Protein AF-A0AA40S770-F1 (afdb_monomer)

Solvent-accessible surface area (backbone atoms only — not comparable to full-atom values): 4770 Å² total; per-residue (Å²): 137,86,77,77,79,80,78,69,72,47,75,64,53,53,50,51,52,50,54,69,68,37,53,42,97,87,68,46,73,57,56,57,68,60,49,41,51,51,53,26,46,75,67,73,37,67,83,59,54,68,70,58,54,50,51,48,38,51,54,50,52,53,52,48,54,54,51,51,52,53,52,53,53,52,56,63,75,75,106

pLDDT: mean 79.23, std 12.44, range [40.25, 93.38]

Sequence (79 aa):
MQTDPLVYPTPVDAAIDALILAEMPDGSPLSVSVKVDTILDHAGCAHAPDTLRRLLATALSYRLRRSQRKRKLRECEAA

Secondary structure (DSSP, 8-state):
-------PPPHHHHHHHHHHH-B-TTSPBPPHHHHHHHHHHHTT-TT--HHHHHHHHHHHHHHHHHHHHHHHHHHHH--

Radius of gyration: 15.5 Å; Cα contacts (8 Å, |Δi|>4): 32; chains: 1; bounding box: 43×25×40 Å

Foldseek 3Di:
DDDDPPPPQDVLNVVLVCLLQDADPVRHRDQLLVSLCVNCVVVVNNVPDPVVSVVSSVVSVVVSVVVVVVVVVVVVVVD

Mean predicted aligned error: 8.68 Å

Structure (mmCIF, N/CA/C/O backbone):
data_AF-A0AA40S770-F1
#
_entry.id   AF-A0AA40S770-F1
#
loop_
_atom_site.group_PDB
_atom_site.id
_atom_site.type_symbol
_atom_site.label_atom_id
_atom_site.label_alt_id
_atom_site.label_comp_id
_atom_site.label_asym_id
_atom_site.label_entity_id
_atom_site.label_seq_id
_atom_site.pdbx_PDB_ins_code
_atom_site.Cartn_x
_atom_site.Cartn_y
_atom_site.Cartn_z
_atom_site.occupancy
_atom_site.B_iso_or_equiv
_atom_site.auth_seq_id
_atom_site.auth_comp_id
_atom_site.auth_asym_id
_atom_site.auth_atom_id
_atom_site.pdbx_PDB_model_num
ATOM 1 N N . MET A 1 1 ? 26.774 12.649 25.648 1.00 42.75 1 MET A N 1
ATOM 2 C CA . MET A 1 1 ? 25.365 12.875 25.271 1.00 42.75 1 MET A CA 1
ATOM 3 C C . MET A 1 1 ? 25.244 12.569 23.790 1.00 42.75 1 MET A C 1
ATOM 5 O O . MET A 1 1 ? 25.548 13.421 22.969 1.00 42.75 1 MET A O 1
ATOM 9 N N . GLN A 1 2 ? 24.967 11.309 23.462 1.00 40.25 2 GLN A N 1
ATOM 10 C CA . GLN A 1 2 ? 24.867 10.827 22.087 1.00 40.25 2 GLN A CA 1
ATOM 11 C C . GLN A 1 2 ? 23.438 11.103 21.628 1.00 40.25 2 GLN A C 1
ATOM 13 O O . GLN A 1 2 ? 22.501 10.506 22.143 1.00 40.25 2 GLN A O 1
ATOM 18 N N . THR A 1 3 ? 23.264 12.101 20.769 1.00 49.31 3 THR A N 1
ATOM 19 C CA . THR A 1 3 ? 21.963 12.438 20.195 1.00 49.31 3 THR A CA 1
ATOM 20 C C . THR A 1 3 ? 21.628 11.400 19.133 1.00 49.31 3 THR A C 1
ATOM 22 O O . THR A 1 3 ? 22.309 11.337 18.107 1.00 49.31 3 THR A O 1
ATOM 25 N N . ASP A 1 4 ? 20.607 10.585 19.397 1.00 49.41 4 ASP A N 1
ATOM 26 C CA . ASP A 1 4 ? 19.897 9.803 18.386 1.00 49.41 4 ASP A CA 1
ATOM 27 C C . ASP A 1 4 ? 19.623 10.684 17.154 1.00 49.41 4 ASP A C 1
ATOM 29 O O . ASP A 1 4 ? 19.130 11.809 17.312 1.00 49.41 4 ASP A O 1
ATOM 33 N N . PRO A 1 5 ? 19.944 10.235 15.927 1.00 56.22 5 PRO A N 1
ATOM 34 C CA . PRO A 1 5 ? 19.579 10.985 14.741 1.00 56.22 5 PRO A CA 1
ATOM 35 C C . PRO A 1 5 ? 18.053 11.015 14.670 1.00 56.22 5 PRO A C 1
ATOM 37 O O . PRO A 1 5 ? 17.405 9.977 14.533 1.00 56.22 5 PRO A O 1
ATOM 40 N N . LEU A 1 6 ? 17.471 12.210 14.775 1.00 55.22 6 LEU A N 1
ATOM 41 C CA . LEU A 1 6 ? 16.073 12.434 14.436 1.00 55.22 6 LEU A CA 1
ATOM 42 C C . LEU A 1 6 ? 15.903 12.025 12.971 1.00 55.22 6 LEU A C 1
ATOM 44 O O . LEU A 1 6 ? 16.277 12.762 12.060 1.00 55.22 6 LEU A O 1
ATOM 48 N N . VAL A 1 7 ? 15.395 10.812 12.748 1.00 59.12 7 VAL A N 1
ATOM 49 C CA . VAL A 1 7 ? 14.935 10.346 11.441 1.00 59.12 7 VAL A CA 1
ATOM 50 C C . VAL A 1 7 ? 13.731 11.213 11.105 1.00 59.12 7 VAL A C 1
ATOM 52 O O . VAL A 1 7 ? 12.600 10.908 11.480 1.00 59.12 7 VAL A O 1
ATOM 55 N N . TYR A 1 8 ? 13.987 12.361 10.482 1.00 54.91 8 TYR A N 1
ATOM 56 C CA . TYR A 1 8 ? 12.929 13.169 9.906 1.00 54.91 8 TYR A CA 1
ATOM 57 C C . TYR A 1 8 ? 12.280 12.307 8.828 1.00 54.91 8 TYR A C 1
ATOM 59 O O . TYR A 1 8 ? 12.993 11.885 7.912 1.00 54.91 8 TYR A O 1
ATOM 67 N N . PRO A 1 9 ? 10.975 11.993 8.941 1.00 59.75 9 PRO A N 1
ATOM 68 C CA . PRO A 1 9 ? 10.299 11.267 7.886 1.00 59.75 9 PRO A CA 1
ATOM 69 C C . PRO A 1 9 ? 10.479 12.095 6.626 1.00 59.75 9 PRO A C 1
ATOM 71 O O . PRO A 1 9 ? 10.149 13.287 6.592 1.00 59.75 9 PRO A O 1
ATOM 74 N N . THR A 1 10 ? 11.077 11.487 5.610 1.00 70.75 10 THR A N 1
ATOM 75 C CA . THR A 1 10 ? 11.179 12.160 4.327 1.00 70.75 10 THR A CA 1
ATOM 76 C C . THR A 1 10 ? 9.753 12.449 3.844 1.00 70.75 10 THR A C 1
ATOM 78 O O . THR A 1 10 ? 8.812 11.742 4.222 1.00 70.75 10 THR A O 1
ATOM 81 N N . PRO A 1 11 ? 9.535 13.478 3.010 1.00 70.75 11 PRO A N 1
ATOM 82 C CA . PRO A 1 11 ? 8.211 13.719 2.428 1.00 70.75 11 PRO A CA 1
ATOM 83 C C . PRO A 1 11 ? 7.647 12.465 1.734 1.00 70.75 11 PRO A C 1
ATOM 85 O O . PRO A 1 11 ? 6.435 12.264 1.705 1.00 70.75 11 PRO A O 1
ATOM 88 N N . VAL A 1 12 ? 8.532 11.586 1.254 1.00 68.31 12 VAL A N 1
ATOM 89 C CA . VAL A 1 12 ? 8.202 10.273 0.693 1.00 68.31 12 VAL A CA 1
ATOM 90 C C . VAL A 1 12 ? 7.639 9.323 1.758 1.00 68.31 12 VAL A C 1
ATOM 92 O O . VAL A 1 12 ? 6.597 8.713 1.530 1.00 68.31 12 VAL A O 1
ATOM 95 N N . ASP A 1 13 ? 8.256 9.233 2.939 1.00 71.31 13 ASP A N 1
ATOM 96 C CA . ASP A 1 13 ? 7.754 8.400 4.043 1.00 71.31 13 ASP A CA 1
ATOM 97 C C . ASP A 1 13 ? 6.369 8.859 4.515 1.00 71.31 13 ASP A C 1
ATOM 99 O O . ASP A 1 13 ? 5.476 8.040 4.740 1.00 71.31 13 ASP A O 1
ATOM 103 N N . ALA A 1 14 ? 6.160 10.176 4.599 1.00 74.50 14 ALA A N 1
ATOM 104 C CA . ALA A 1 14 ? 4.865 10.751 4.954 1.00 74.50 14 ALA A CA 1
ATOM 105 C C . ALA A 1 14 ? 3.786 10.438 3.900 1.00 74.50 14 ALA A C 1
ATOM 107 O O . ALA A 1 14 ? 2.652 10.109 4.255 1.00 74.50 14 ALA A O 1
ATOM 108 N N . ALA A 1 15 ? 4.137 10.491 2.611 1.00 73.12 15 ALA A N 1
ATOM 109 C CA . ALA A 1 15 ? 3.232 10.135 1.521 1.00 73.12 15 ALA A CA 1
ATOM 110 C C . ALA A 1 15 ? 2.867 8.641 1.540 1.00 73.12 15 ALA A C 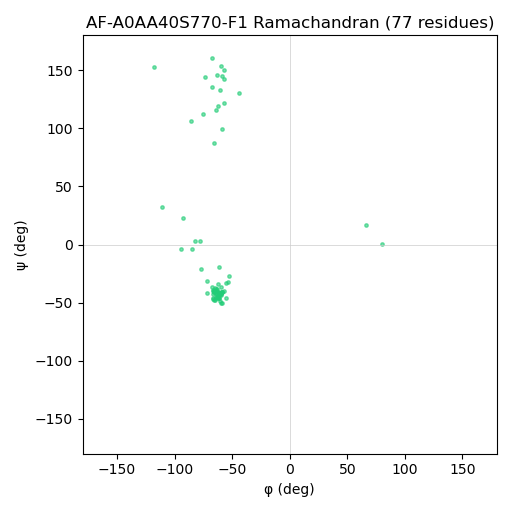1
ATOM 112 O O . ALA A 1 15 ? 1.697 8.292 1.373 1.00 73.12 15 ALA A O 1
ATOM 113 N N . ILE A 1 16 ? 3.834 7.757 1.809 1.00 72.81 16 ILE A N 1
ATOM 114 C CA . ILE A 1 16 ? 3.592 6.313 1.948 1.00 72.81 16 ILE A CA 1
ATOM 115 C C . ILE A 1 16 ? 2.671 6.037 3.141 1.00 72.81 16 ILE A C 1
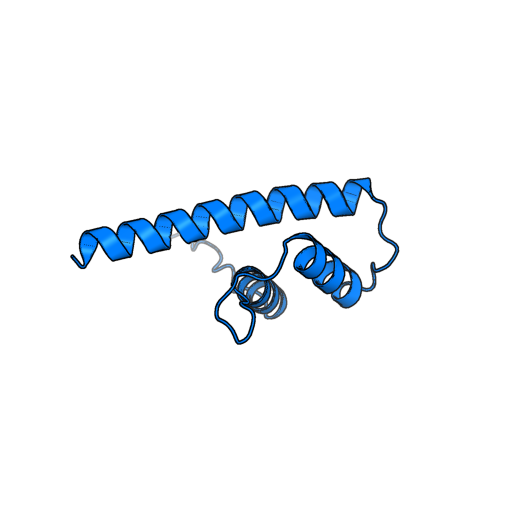ATOM 117 O O . ILE A 1 16 ? 1.746 5.231 3.034 1.00 72.81 16 ILE A O 1
ATOM 121 N N . ASP A 1 17 ? 2.878 6.715 4.267 1.00 77.06 17 ASP A N 1
ATOM 122 C CA . ASP A 1 17 ? 2.041 6.550 5.455 1.00 77.06 17 ASP A CA 1
ATOM 123 C C . ASP A 1 17 ? 0.610 7.058 5.233 1.00 77.06 17 ASP A C 1
ATOM 125 O O . ASP A 1 17 ? -0.350 6.380 5.618 1.00 77.06 17 ASP A O 1
ATOM 129 N N . ALA A 1 18 ? 0.452 8.186 4.537 1.00 79.06 18 ALA A N 1
ATOM 130 C CA . ALA A 1 18 ? -0.852 8.681 4.106 1.00 79.06 18 ALA A CA 1
ATOM 131 C C . ALA A 1 18 ? -1.544 7.684 3.166 1.00 79.06 18 ALA A C 1
ATOM 133 O O . ALA A 1 18 ? -2.718 7.366 3.352 1.00 79.06 18 ALA A O 1
ATOM 134 N N . LEU A 1 19 ? -0.808 7.110 2.211 1.00 79.69 19 LEU A N 1
ATOM 135 C CA . LEU A 1 19 ? -1.334 6.108 1.289 1.00 79.69 19 LEU A CA 1
ATOM 136 C C . LEU A 1 19 ? -1.732 4.816 2.013 1.00 79.69 19 LEU A C 1
ATOM 138 O O . LEU A 1 19 ? -2.752 4.212 1.687 1.00 79.69 19 LEU A O 1
ATOM 142 N N . ILE A 1 20 ? -0.979 4.391 3.030 1.00 79.00 20 ILE A N 1
ATOM 143 C CA . ILE A 1 20 ? -1.327 3.229 3.861 1.00 79.00 20 ILE A CA 1
ATOM 144 C C . ILE A 1 20 ? -2.670 3.445 4.550 1.00 79.00 20 ILE A C 1
ATOM 146 O O . ILE A 1 20 ? -3.502 2.536 4.546 1.00 79.00 20 ILE A O 1
ATOM 150 N N . LEU A 1 21 ? -2.895 4.641 5.091 1.00 80.88 21 LEU A N 1
ATOM 151 C CA . LEU A 1 21 ? -4.123 5.006 5.795 1.00 80.88 21 LEU A CA 1
ATOM 152 C C . LEU A 1 21 ? -5.244 5.493 4.871 1.00 80.88 21 LEU A C 1
ATOM 154 O O . LEU A 1 21 ? -6.341 5.733 5.359 1.00 80.88 21 LEU A O 1
ATOM 158 N N . ALA A 1 22 ? -4.988 5.618 3.566 1.00 83.44 22 ALA A N 1
ATOM 159 C CA . ALA A 1 22 ? -5.981 6.092 2.615 1.00 83.44 22 ALA A CA 1
ATOM 160 C C . ALA A 1 22 ? -7.216 5.178 2.583 1.00 83.44 22 ALA A C 1
ATOM 162 O O . ALA A 1 22 ? -7.107 3.946 2.474 1.00 83.44 22 ALA A O 1
ATOM 163 N N . GLU A 1 23 ? -8.374 5.818 2.638 1.00 84.06 23 GLU A N 1
ATOM 164 C CA . GLU A 1 23 ? -9.706 5.228 2.598 1.00 84.06 23 GLU A CA 1
ATOM 165 C C . GLU A 1 23 ? -10.435 5.759 1.353 1.00 84.06 23 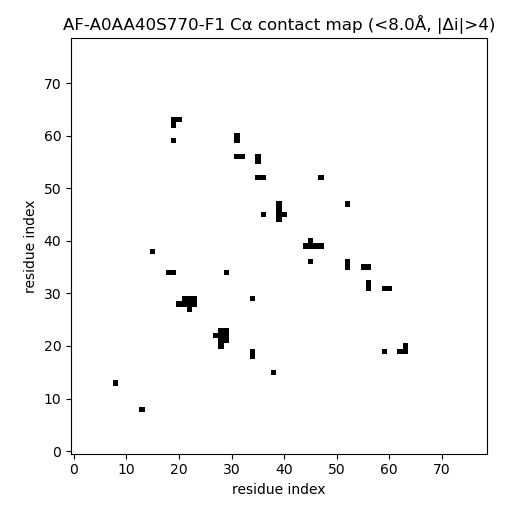GLU A C 1
ATOM 167 O O . GLU A 1 23 ? -10.119 6.826 0.823 1.00 84.06 23 GLU A O 1
ATOM 172 N N . MET A 1 24 ? -11.374 4.970 0.851 1.00 84.19 24 MET A N 1
ATOM 173 C CA . MET A 1 24 ? -12.325 5.360 -0.182 1.00 84.19 24 MET A CA 1
ATOM 174 C C . MET A 1 24 ? -13.295 6.417 0.380 1.00 84.19 24 MET A C 1
ATOM 176 O O . MET A 1 24 ? -13.449 6.526 1.597 1.00 84.19 24 MET A O 1
ATOM 180 N N . PRO A 1 25 ? -13.987 7.197 -0.471 1.00 79.69 25 PRO A N 1
ATOM 181 C CA . PRO A 1 25 ? -14.938 8.217 -0.013 1.00 79.69 25 PRO A CA 1
ATOM 182 C C . PRO A 1 25 ? -16.117 7.656 0.800 1.00 79.69 25 PRO A C 1
ATOM 184 O O . PRO A 1 25 ? -16.752 8.397 1.542 1.00 79.69 25 PRO A O 1
ATOM 187 N N . ASP A 1 26 ? -16.398 6.357 0.689 1.00 84.56 26 ASP A N 1
ATOM 188 C CA . ASP A 1 26 ? -17.374 5.632 1.511 1.00 84.56 26 ASP A CA 1
ATOM 189 C C . ASP A 1 26 ? -16.815 5.184 2.881 1.00 84.56 26 ASP A C 1
ATOM 191 O O . ASP A 1 26 ? -17.502 4.504 3.642 1.00 84.56 26 ASP A O 1
ATOM 195 N N . GLY A 1 27 ? -15.569 5.550 3.199 1.00 78.62 27 GLY A N 1
ATOM 196 C CA . GLY A 1 27 ? -14.856 5.174 4.421 1.00 78.62 27 GLY A CA 1
ATOM 197 C C . GLY A 1 27 ? -14.257 3.765 4.396 1.00 78.62 27 GLY A C 1
ATOM 198 O O . GLY A 1 27 ? -13.635 3.343 5.373 1.00 78.62 27 GLY A O 1
ATOM 199 N N . SER A 1 28 ? -14.417 3.006 3.307 1.00 79.56 28 SER A N 1
ATOM 200 C CA . SER A 1 28 ? -13.822 1.673 3.207 1.00 79.56 28 SER A CA 1
ATOM 201 C C . SER A 1 28 ? -12.302 1.754 2.985 1.00 79.56 28 SER A C 1
ATOM 203 O O . SER A 1 28 ? -11.808 2.654 2.304 1.00 79.56 28 SER A O 1
ATOM 205 N N . PRO A 1 29 ? -11.496 0.836 3.550 1.00 82.06 29 PRO A N 1
ATOM 206 C CA . PRO A 1 29 ? -10.053 0.865 3.341 1.00 82.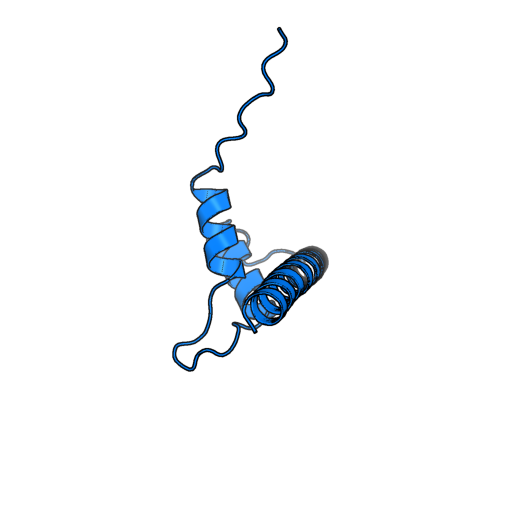06 29 PRO A CA 1
ATOM 207 C C . PRO A 1 29 ? -9.714 0.537 1.883 1.00 82.06 29 PRO A C 1
ATOM 209 O O . PRO A 1 29 ? -10.210 -0.446 1.331 1.00 82.06 29 PRO A O 1
ATOM 212 N N . LEU A 1 30 ? -8.800 1.306 1.278 1.00 86.00 30 LEU A N 1
ATOM 213 C CA . LEU A 1 30 ? -8.296 0.992 -0.061 1.00 86.00 30 LEU A CA 1
ATOM 214 C C . LEU A 1 30 ? -7.686 -0.421 -0.077 1.00 86.00 30 LEU A C 1
ATOM 216 O O . LEU A 1 30 ? -6.998 -0.820 0.871 1.00 86.00 30 LEU A O 1
ATOM 220 N N . SER A 1 31 ? -7.879 -1.167 -1.166 1.00 88.00 31 SER A N 1
ATOM 221 C CA . SER A 1 31 ? -7.307 -2.512 -1.262 1.00 88.00 31 SER A CA 1
ATOM 222 C C . SER A 1 31 ? -5.774 -2.471 -1.236 1.00 88.00 31 SER A C 1
ATOM 224 O O . SER A 1 31 ? -5.139 -1.557 -1.768 1.00 88.00 31 SER A O 1
ATOM 226 N N . VAL A 1 32 ? -5.160 -3.495 -0.634 1.00 88.19 32 VAL A N 1
ATOM 227 C CA . VAL A 1 32 ? -3.694 -3.599 -0.553 1.00 88.19 32 VAL A CA 1
ATOM 228 C C . VAL A 1 32 ? -3.067 -3.632 -1.947 1.00 88.19 32 VAL A C 1
ATOM 230 O O . VAL A 1 32 ? -2.026 -3.017 -2.139 1.00 88.19 32 VAL A O 1
ATOM 233 N N . SER A 1 33 ? -3.709 -4.285 -2.921 1.00 88.19 33 SER A N 1
ATOM 234 C CA . SER A 1 33 ? -3.205 -4.342 -4.300 1.00 88.19 33 SER A CA 1
ATOM 235 C C . SER A 1 33 ? -3.086 -2.948 -4.910 1.00 88.19 33 SER A C 1
ATOM 237 O O . SER A 1 33 ? -2.021 -2.591 -5.396 1.00 88.19 33 SER A O 1
ATOM 239 N N . VAL A 1 34 ? -4.133 -2.125 -4.787 1.00 88.38 34 VAL A N 1
ATOM 240 C CA . VAL A 1 34 ? -4.131 -0.760 -5.335 1.00 88.38 34 VAL A CA 1
ATOM 241 C C . VAL A 1 34 ? -3.068 0.101 -4.651 1.00 88.38 34 VAL A C 1
ATOM 243 O O . VAL A 1 34 ? -2.386 0.881 -5.313 1.00 88.38 34 VAL A O 1
ATOM 246 N N . LYS A 1 35 ? -2.871 -0.067 -3.335 1.00 89.44 35 LYS A N 1
ATOM 247 C CA . LYS A 1 35 ? -1.794 0.618 -2.602 1.00 89.44 35 LYS A CA 1
ATOM 248 C C . LYS A 1 35 ? -0.403 0.195 -3.097 1.00 89.44 35 LYS A C 1
ATOM 250 O O . LYS A 1 35 ? 0.477 1.036 -3.212 1.00 89.44 35 LYS A O 1
ATOM 255 N N . VAL A 1 36 ? -0.187 -1.088 -3.400 1.00 90.12 36 VAL A N 1
ATOM 256 C CA . VAL A 1 36 ? 1.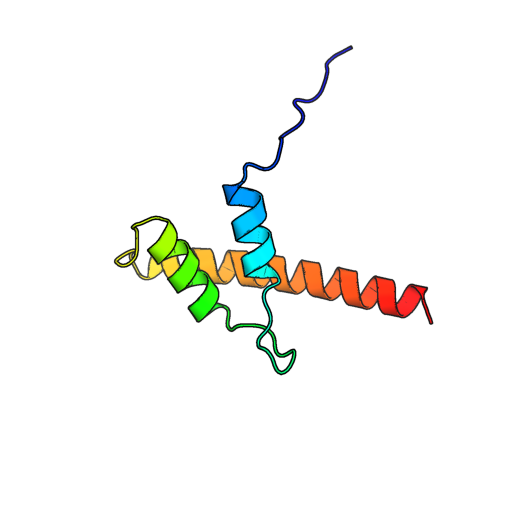091 -1.563 -3.967 1.00 90.12 36 VAL A CA 1
ATOM 257 C C . VAL A 1 36 ? 1.315 -0.979 -5.356 1.00 90.12 36 VAL A C 1
ATOM 259 O O . VAL A 1 36 ? 2.396 -0.457 -5.615 1.00 90.12 36 VAL A O 1
ATOM 262 N N . ASP A 1 37 ? 0.306 -1.039 -6.224 1.00 89.69 37 ASP A N 1
ATOM 263 C CA . ASP A 1 37 ? 0.414 -0.542 -7.597 1.00 89.69 37 ASP A CA 1
ATOM 264 C C . ASP A 1 37 ? 0.734 0.957 -7.623 1.00 89.69 37 ASP A C 1
ATOM 266 O O . ASP A 1 37 ? 1.632 1.377 -8.341 1.00 89.69 37 ASP A O 1
ATOM 270 N N . THR A 1 38 ? 0.086 1.751 -6.768 1.00 87.75 38 THR A N 1
ATOM 271 C CA . THR A 1 38 ? 0.355 3.196 -6.652 1.00 87.75 38 THR A CA 1
ATOM 272 C C . THR A 1 38 ? 1.746 3.510 -6.099 1.00 87.75 38 THR A C 1
ATOM 274 O O . THR A 1 38 ? 2.395 4.426 -6.598 1.00 87.75 38 THR A O 1
ATOM 277 N N . ILE A 1 39 ? 2.250 2.749 -5.117 1.00 86.88 39 ILE A N 1
ATOM 278 C CA . ILE A 1 39 ? 3.637 2.904 -4.629 1.00 86.88 39 ILE A CA 1
ATOM 279 C C . ILE A 1 39 ? 4.634 2.605 -5.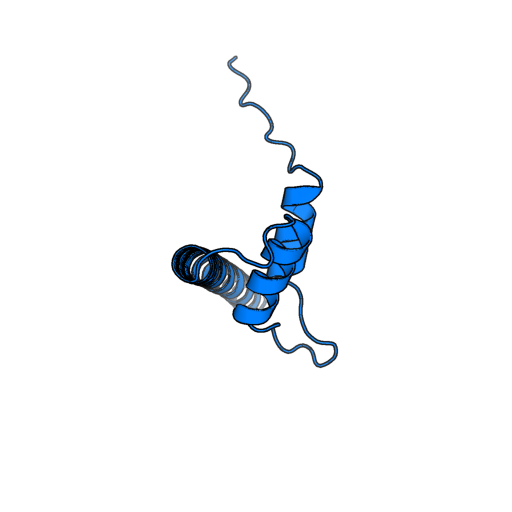747 1.00 86.88 39 ILE A C 1
ATOM 281 O O . ILE A 1 39 ? 5.605 3.338 -5.924 1.00 86.88 39 ILE A O 1
ATOM 285 N N . LEU A 1 40 ? 4.406 1.521 -6.488 1.00 88.69 40 LEU A N 1
ATOM 286 C CA . LEU A 1 40 ? 5.289 1.109 -7.571 1.00 88.69 40 LEU A CA 1
ATOM 287 C C . LEU A 1 40 ? 5.273 2.098 -8.727 1.00 88.69 40 LEU A C 1
ATOM 289 O O . LEU A 1 40 ? 6.338 2.429 -9.237 1.00 88.69 40 LEU A O 1
ATOM 293 N N . ASP A 1 41 ? 4.099 2.590 -9.107 1.00 89.06 41 ASP A N 1
ATOM 294 C CA . ASP A 1 41 ? 3.954 3.597 -10.154 1.00 89.06 41 ASP A CA 1
ATOM 295 C C . ASP A 1 41 ? 4.659 4.903 -9.766 1.00 89.06 41 ASP A C 1
ATOM 297 O O . ASP A 1 41 ? 5.488 5.419 -10.515 1.00 89.06 41 ASP A O 1
ATOM 301 N N . HIS A 1 42 ? 4.461 5.363 -8.526 1.00 83.88 42 HIS A N 1
ATOM 302 C CA . HIS A 1 42 ? 5.144 6.548 -8.005 1.00 83.88 42 HIS A CA 1
ATOM 303 C C . HIS A 1 42 ? 6.670 6.381 -7.940 1.00 83.88 42 HIS A C 1
ATOM 305 O O . HIS A 1 42 ? 7.413 7.331 -8.178 1.00 83.88 42 HIS A O 1
ATOM 311 N N . ALA A 1 43 ? 7.150 5.168 -7.660 1.00 84.12 43 ALA A N 1
ATOM 312 C CA . ALA A 1 43 ? 8.572 4.837 -7.665 1.00 84.12 43 ALA A CA 1
ATOM 313 C C . ALA A 1 43 ? 9.155 4.626 -9.080 1.00 84.12 43 ALA A C 1
ATOM 315 O O . ALA A 1 43 ? 10.316 4.233 -9.203 1.00 84.12 43 ALA A O 1
ATOM 316 N N . GLY A 1 44 ? 8.370 4.816 -10.150 1.00 87.69 44 GLY A N 1
ATOM 317 C CA . GLY A 1 44 ? 8.789 4.528 -11.529 1.00 87.69 44 GLY A CA 1
ATOM 318 C C . GLY A 1 44 ? 9.014 3.034 -11.802 1.00 87.69 44 GLY A C 1
ATOM 319 O O . GLY A 1 44 ? 9.658 2.658 -12.777 1.00 87.69 44 GLY A O 1
ATOM 320 N N . CYS A 1 45 ? 8.493 2.173 -10.929 1.00 88.69 45 CYS A N 1
ATOM 321 C CA . CYS A 1 45 ? 8.661 0.723 -10.917 1.00 88.69 45 CYS A CA 1
ATOM 322 C C . CYS A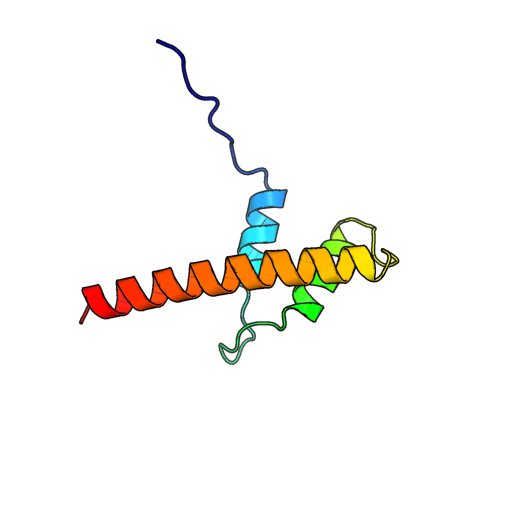 1 45 ? 7.353 -0.008 -11.267 1.00 88.69 45 CYS A C 1
ATOM 324 O O . CYS A 1 45 ? 7.105 -1.105 -10.765 1.00 88.69 45 CYS A O 1
ATOM 326 N N . ALA A 1 46 ? 6.503 0.567 -12.125 1.00 86.25 46 ALA A N 1
ATOM 327 C CA . ALA A 1 46 ? 5.199 -0.006 -12.483 1.00 86.25 46 ALA A CA 1
ATOM 328 C C . ALA A 1 46 ? 5.289 -1.466 -12.985 1.00 86.25 46 ALA A C 1
ATOM 330 O O . ALA A 1 46 ? 4.417 -2.292 -12.707 1.00 86.25 46 ALA A O 1
ATOM 331 N N . HIS A 1 47 ? 6.391 -1.818 -13.655 1.00 89.81 47 HIS A N 1
ATOM 332 C CA . HIS A 1 47 ? 6.669 -3.166 -14.165 1.00 89.81 47 HIS A CA 1
ATOM 333 C C . HIS A 1 47 ? 7.485 -4.043 -13.203 1.00 89.81 47 HIS A C 1
ATOM 335 O O . HIS A 1 47 ? 8.150 -4.985 -13.636 1.00 89.81 47 HIS A O 1
ATOM 341 N N . ALA A 1 48 ? 7.470 -3.746 -11.899 1.00 89.06 48 ALA A N 1
ATOM 342 C CA . ALA A 1 48 ? 8.184 -4.557 -10.925 1.00 89.06 48 ALA A CA 1
ATOM 343 C C . ALA A 1 48 ? 7.707 -6.025 -10.940 1.00 89.06 48 ALA A C 1
ATOM 345 O O . ALA A 1 48 ? 6.505 -6.276 -11.094 1.00 89.06 48 ALA A O 1
ATOM 346 N N . PRO A 1 49 ? 8.619 -6.991 -10.713 1.00 93.38 49 PRO A N 1
ATOM 347 C CA . PRO A 1 49 ? 8.282 -8.409 -10.668 1.00 93.38 49 PRO A CA 1
ATOM 348 C C . PRO A 1 49 ? 7.207 -8.729 -9.626 1.00 93.38 49 PRO A C 1
ATOM 350 O O . PRO A 1 49 ? 7.169 -8.129 -8.546 1.00 93.38 49 PRO A O 1
ATOM 353 N N . ASP A 1 50 ? 6.411 -9.767 -9.887 1.00 91.81 50 ASP A N 1
ATOM 354 C CA . ASP A 1 50 ? 5.361 -10.229 -8.969 1.00 91.81 50 ASP A CA 1
ATOM 355 C C . ASP A 1 50 ? 5.881 -10.554 -7.567 1.00 91.81 50 ASP A C 1
ATOM 357 O O . ASP A 1 50 ? 5.191 -10.332 -6.571 1.00 91.81 50 ASP A O 1
ATOM 361 N N . THR A 1 51 ? 7.117 -11.042 -7.458 1.00 93.06 51 THR A N 1
ATOM 362 C CA . THR A 1 51 ? 7.761 -11.313 -6.167 1.00 93.06 51 THR A CA 1
ATOM 363 C C . THR A 1 51 ? 7.869 -10.048 -5.317 1.00 93.06 51 THR A C 1
ATOM 365 O O . THR A 1 51 ? 7.570 -10.077 -4.123 1.00 93.06 51 THR A O 1
ATOM 368 N N . LEU A 1 52 ? 8.235 -8.919 -5.932 1.00 89.38 52 LEU A N 1
ATOM 369 C CA . LEU A 1 52 ? 8.354 -7.636 -5.246 1.00 89.38 52 LEU A CA 1
ATOM 370 C C . LEU A 1 52 ? 6.970 -7.083 -4.886 1.00 89.38 52 LEU A C 1
ATOM 372 O O . LEU A 1 52 ? 6.762 -6.655 -3.751 1.00 89.38 52 LEU A O 1
ATOM 376 N N . ARG A 1 53 ? 5.994 -7.194 -5.799 1.00 92.25 53 ARG A N 1
ATOM 377 C CA . ARG A 1 53 ? 4.584 -6.854 -5.531 1.00 92.25 53 ARG A CA 1
ATOM 378 C C . ARG A 1 53 ? 4.037 -7.616 -4.318 1.00 92.25 53 ARG A C 1
ATOM 380 O O . ARG A 1 53 ? 3.444 -7.014 -3.424 1.00 92.25 53 ARG A O 1
ATOM 387 N N . ARG A 1 54 ? 4.287 -8.928 -4.232 1.00 92.31 54 ARG A N 1
ATOM 388 C CA . ARG A 1 54 ? 3.866 -9.776 -3.098 1.00 92.31 54 ARG A CA 1
ATOM 389 C C . ARG A 1 54 ? 4.560 -9.399 -1.793 1.00 92.31 54 ARG A C 1
ATOM 391 O O . ARG A 1 54 ? 3.918 -9.393 -0.740 1.00 92.31 54 ARG A O 1
ATOM 398 N N . LEU A 1 55 ? 5.850 -9.075 -1.848 1.00 92.44 55 LEU A N 1
ATOM 399 C CA . LEU A 1 55 ? 6.609 -8.654 -0.672 1.00 92.44 55 LEU A CA 1
ATOM 400 C C . LEU A 1 55 ? 6.062 -7.334 -0.115 1.00 92.44 55 LEU A C 1
ATOM 402 O O . LEU A 1 55 ? 5.780 -7.243 1.083 1.00 92.44 55 LEU A O 1
ATOM 406 N N . LEU A 1 56 ? 5.801 -6.358 -0.990 1.00 90.12 56 LEU A N 1
ATOM 407 C CA . LEU A 1 56 ? 5.151 -5.103 -0.614 1.00 90.12 56 LEU A CA 1
ATOM 408 C C . LEU A 1 56 ? 3.744 -5.339 -0.060 1.00 90.12 56 LEU A C 1
ATOM 410 O O . LEU A 1 56 ? 3.422 -4.832 1.013 1.00 90.12 56 LEU A O 1
ATOM 414 N N . ALA A 1 57 ? 2.928 -6.166 -0.715 1.00 90.75 57 ALA A N 1
ATOM 415 C CA . ALA A 1 57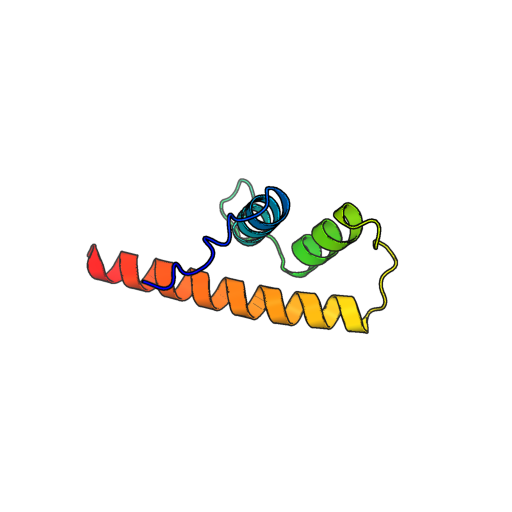 ? 1.586 -6.491 -0.230 1.00 90.75 57 ALA A CA 1
ATOM 416 C C . ALA A 1 57 ? 1.612 -7.095 1.185 1.00 90.75 57 ALA A C 1
ATOM 418 O O . ALA A 1 57 ? 0.787 -6.749 2.036 1.00 90.75 57 ALA A O 1
ATOM 419 N N . THR A 1 58 ? 2.591 -7.957 1.465 1.00 91.00 58 THR A N 1
ATOM 420 C CA . THR A 1 58 ? 2.778 -8.575 2.785 1.00 91.00 58 THR A CA 1
ATOM 421 C C . THR A 1 58 ? 3.176 -7.533 3.832 1.00 91.00 58 THR A C 1
ATOM 423 O O . THR A 1 58 ? 2.568 -7.467 4.906 1.00 91.00 58 THR A O 1
ATOM 426 N N . ALA A 1 59 ? 4.139 -6.666 3.506 1.00 88.06 59 ALA A N 1
ATOM 427 C CA . ALA A 1 59 ? 4.584 -5.591 4.389 1.00 88.06 59 ALA A CA 1
ATOM 428 C C . ALA A 1 59 ? 3.448 -4.602 4.709 1.00 88.06 59 ALA A C 1
ATOM 430 O O . ALA A 1 59 ? 3.209 -4.279 5.876 1.00 88.06 59 ALA A O 1
ATOM 431 N N . LEU A 1 60 ? 2.692 -4.176 3.693 1.00 87.62 60 LEU A N 1
ATOM 432 C CA . LEU A 1 60 ? 1.547 -3.279 3.858 1.00 87.62 60 LEU A CA 1
ATOM 433 C C . LEU A 1 60 ? 0.438 -3.924 4.689 1.00 87.62 60 LEU A C 1
ATOM 435 O O . LEU A 1 60 ? -0.093 -3.285 5.595 1.00 87.62 60 LEU A O 1
ATOM 439 N N . SER A 1 61 ? 0.132 -5.200 4.447 1.00 88.12 61 SER A N 1
ATOM 440 C CA . SER A 1 61 ? -0.864 -5.944 5.228 1.00 88.12 61 SER A CA 1
ATOM 441 C C . SER A 1 61 ? -0.497 -5.998 6.712 1.00 88.12 61 SER A C 1
ATOM 443 O O . SER A 1 61 ? -1.356 -5.812 7.579 1.00 88.12 61 SER A O 1
ATOM 445 N N . TYR A 1 62 ? 0.785 -6.206 7.024 1.00 87.00 62 TYR A N 1
ATOM 446 C CA . TYR A 1 62 ? 1.275 -6.180 8.400 1.00 87.00 62 TYR A CA 1
ATOM 447 C C . TYR A 1 62 ? 1.122 -4.791 9.037 1.00 87.00 62 TYR A C 1
ATOM 449 O O . TYR A 1 62 ? 0.596 -4.670 10.150 1.00 87.00 62 TYR A O 1
ATOM 457 N N . ARG A 1 63 ? 1.511 -3.727 8.319 1.00 83.81 63 ARG A N 1
ATOM 458 C CA . ARG A 1 63 ? 1.368 -2.339 8.796 1.00 83.81 63 ARG A CA 1
ATOM 459 C C . ARG A 1 63 ? -0.097 -1.952 9.018 1.00 83.81 63 ARG A C 1
ATOM 461 O O . ARG A 1 63 ? -0.414 -1.395 10.069 1.00 83.81 63 ARG A O 1
ATOM 468 N N . LEU A 1 64 ? -0.990 -2.307 8.093 1.00 83.19 64 LEU A N 1
ATOM 469 C CA . LEU A 1 64 ? -2.437 -2.078 8.192 1.00 83.19 64 LEU A CA 1
ATOM 470 C C . LEU A 1 64 ? -3.033 -2.755 9.426 1.00 83.19 64 LEU A C 1
ATOM 472 O O . LEU A 1 64 ? -3.687 -2.094 10.230 1.00 83.19 64 LEU A O 1
ATOM 476 N N . ARG A 1 65 ? -2.744 -4.046 9.642 1.00 84.75 65 ARG A N 1
ATOM 477 C CA . ARG A 1 65 ? -3.215 -4.773 10.836 1.00 84.75 65 ARG A CA 1
ATOM 478 C C . ARG A 1 65 ? -2.711 -4.138 12.127 1.00 84.75 65 ARG A C 1
ATOM 480 O O . ARG A 1 65 ? -3.467 -4.015 13.090 1.00 84.75 65 ARG A O 1
ATOM 487 N N . ARG A 1 66 ? -1.443 -3.717 12.159 1.00 83.88 66 ARG A N 1
ATOM 488 C CA . ARG A 1 66 ? -0.863 -3.030 13.322 1.00 83.88 66 ARG A CA 1
ATOM 489 C C . ARG A 1 66 ? -1.548 -1.685 13.581 1.00 83.88 66 ARG A C 1
ATOM 491 O O . ARG A 1 66 ? -1.823 -1.372 14.736 1.00 83.88 66 ARG A O 1
ATOM 498 N N . SER A 1 67 ? -1.847 -0.919 12.531 1.00 80.06 67 SER A N 1
ATOM 499 C CA . SER A 1 67 ? -2.569 0.356 12.628 1.00 80.06 67 SER A CA 1
ATOM 500 C C . SER A 1 67 ? -4.004 0.166 13.130 1.00 80.06 67 SER A C 1
ATOM 502 O O . SER A 1 67 ? -4.409 0.795 14.106 1.00 80.06 67 SER A O 1
ATOM 504 N N . GLN A 1 68 ? -4.743 -0.785 12.551 1.00 81.81 68 GLN A N 1
ATOM 505 C CA . GLN A 1 68 ? -6.107 -1.116 12.974 1.00 81.81 68 GLN A CA 1
ATOM 506 C C . GLN A 1 68 ? -6.166 -1.568 14.436 1.00 81.81 68 GLN A C 1
ATOM 508 O 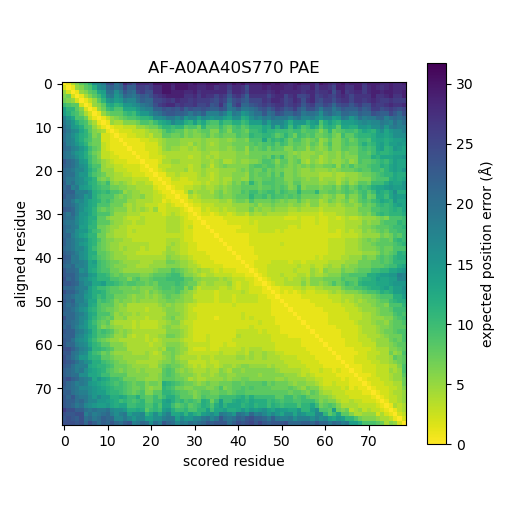O . GLN A 1 68 ? -7.054 -1.145 15.168 1.00 81.81 68 GLN A O 1
ATOM 513 N N . ARG A 1 69 ? -5.202 -2.379 14.897 1.00 82.44 69 ARG A N 1
ATOM 514 C CA . ARG A 1 69 ? -5.110 -2.759 16.318 1.00 82.44 69 ARG A CA 1
ATOM 515 C C . ARG A 1 69 ? -4.949 -1.545 17.230 1.00 82.44 69 ARG A C 1
ATOM 517 O O . ARG A 1 69 ? -5.590 -1.497 18.270 1.00 82.44 69 ARG A O 1
ATOM 524 N N . LYS A 1 70 ? -4.133 -0.560 16.839 1.00 79.25 70 LYS A N 1
ATOM 525 C CA . LYS A 1 70 ? -3.984 0.686 17.605 1.00 79.25 70 LYS A CA 1
ATOM 526 C C . LYS A 1 70 ? -5.270 1.512 17.624 1.00 79.25 70 LYS A C 1
ATOM 528 O O . LYS A 1 70 ? -5.597 2.045 18.676 1.00 79.25 70 LYS A O 1
ATOM 533 N N . ARG A 1 71 ? -5.989 1.610 16.497 1.00 77.56 71 ARG A N 1
ATOM 534 C CA . ARG A 1 71 ? -7.296 2.292 16.445 1.00 77.56 71 ARG A CA 1
ATOM 535 C C . ARG A 1 71 ? -8.298 1.628 17.394 1.00 77.56 71 ARG A C 1
ATOM 537 O O . ARG A 1 71 ? -8.816 2.304 18.269 1.00 77.56 71 ARG A O 1
ATOM 544 N N . LYS A 1 72 ? -8.438 0.300 17.321 1.00 79.12 72 LYS A N 1
ATOM 545 C CA . LYS A 1 72 ? -9.325 -0.463 18.214 1.00 79.12 72 LYS A CA 1
ATOM 546 C C . LYS A 1 72 ? -8.976 -0.308 19.695 1.00 79.12 72 LYS A C 1
ATOM 548 O O . LYS A 1 72 ? -9.868 -0.172 20.513 1.00 79.12 72 LYS A O 1
ATOM 553 N N . LEU A 1 73 ? -7.688 -0.312 20.046 1.00 79.00 73 LEU A N 1
ATOM 554 C CA . LEU A 1 73 ? -7.261 -0.091 21.435 1.00 79.00 73 LEU A CA 1
ATOM 555 C C . LEU A 1 73 ? -7.677 1.294 21.945 1.00 79.00 73 LEU A C 1
ATOM 557 O O . LEU A 1 73 ? -8.172 1.398 23.059 1.00 79.00 73 LEU A O 1
ATOM 561 N N . ARG A 1 74 ? -7.542 2.335 21.115 1.00 76.62 74 ARG A N 1
ATOM 562 C CA . ARG A 1 74 ? -7.986 3.693 21.464 1.00 76.62 74 ARG A CA 1
ATOM 563 C C . ARG A 1 74 ? -9.504 3.806 21.575 1.00 76.62 74 ARG A C 1
ATOM 565 O O . ARG A 1 74 ? -9.986 4.528 22.432 1.00 76.62 74 ARG A O 1
ATOM 572 N N . GLU A 1 75 ? -10.241 3.102 20.721 1.00 73.81 75 GLU A N 1
ATOM 573 C CA . GLU A 1 75 ? -11.705 3.028 20.805 1.00 73.81 75 GLU A CA 1
ATOM 574 C C . GLU A 1 75 ? -12.157 2.358 22.112 1.00 73.81 75 GLU A C 1
ATOM 576 O O . GLU A 1 75 ? -13.102 2.833 22.727 1.00 73.81 75 GLU A O 1
ATOM 581 N N . CYS A 1 76 ? -11.455 1.317 22.578 1.00 72.19 76 CYS A N 1
ATOM 582 C CA . CYS A 1 76 ? -11.732 0.678 23.869 1.00 72.19 76 CYS A CA 1
ATOM 583 C C . CYS A 1 76 ? -11.335 1.534 25.083 1.00 72.19 76 CYS A C 1
ATOM 585 O O . CYS A 1 76 ? -11.952 1.397 26.128 1.00 72.19 76 CYS A O 1
ATOM 587 N N . GLU A 1 77 ? -10.292 2.365 24.982 1.00 66.38 77 GLU A N 1
ATOM 588 C CA . GLU A 1 77 ? -9.875 3.278 26.064 1.00 66.38 77 GLU A CA 1
ATOM 589 C C . GLU A 1 77 ? -10.778 4.516 26.183 1.00 66.38 77 GLU A C 1
ATOM 591 O O . GLU A 1 77 ? -10.791 5.169 27.223 1.00 66.38 77 GLU A O 1
ATOM 596 N N . ALA A 1 78 ? -11.505 4.860 25.117 1.00 64.62 78 ALA A N 1
ATOM 597 C CA . ALA A 1 78 ? -12.413 6.004 25.070 1.00 64.62 78 ALA A CA 1
ATOM 598 C C . ALA A 1 78 ? -13.879 5.653 25.403 1.00 64.62 78 ALA A C 1
ATOM 600 O O . ALA A 1 78 ? -14.712 6.561 25.433 1.00 64.62 78 ALA A O 1
ATOM 601 N N . ALA A 1 79 ? -14.187 4.370 25.616 1.00 53.28 79 ALA A N 1
ATOM 602 C CA . ALA A 1 79 ? -15.512 3.840 25.947 1.00 53.28 79 ALA A CA 1
ATOM 603 C C . ALA A 1 79 ? -15.596 3.445 27.427 1.00 53.28 79 ALA A C 1
ATOM 605 O O . ALA A 1 79 ? -16.670 3.683 28.024 1.00 53.28 79 ALA A O 1
#

Nearest PDB structures (foldseek):
  8p1p-assembly1_A  TM=4.392E-01  e=3.925E+00  Homo sapiens
  8p1p-assembly1_B-2  TM=4.370E-01  e=4.997E+00  Homo sapiens

Organism: NCBI:txid47958